Protein AF-A0A7S0B8P3-F1 (afdb_monomer_lite)

Sequence (145 aa):
MQLEGSDVNCTLAMLCSEAASKLDRFAPQALANTCLGLTMQRVRNGTLLSAIADQVVHQVKAWKGQDITYNLAEIVWAHAHMGVKHKRLLEVVAEVLPHTVRGVTDWSLCALVWSYVKLDTDRAYGEFRRQLVAEVFLRGLDAQA

Structure (mmCIF, N/CA/C/O backbone):
data_AF-A0A7S0B8P3-F1
#
_entry.id   AF-A0A7S0B8P3-F1
#
loop_
_atom_site.group_PDB
_atom_site.id
_atom_site.type_symbol
_atom_site.label_atom_id
_atom_site.label_alt_id
_atom_site.label_comp_id
_atom_site.label_asym_id
_atom_site.label_entity_id
_atom_site.label_seq_id
_atom_site.pdbx_PDB_ins_code
_atom_site.Cartn_x
_atom_site.Cartn_y
_atom_site.Cartn_z
_atom_site.occupancy
_atom_site.B_iso_or_equiv
_atom_site.auth_seq_id
_atom_site.auth_comp_id
_atom_site.auth_asym_id
_atom_site.auth_atom_id
_atom_site.pdbx_PDB_model_num
ATOM 1 N N . MET A 1 1 ? 5.576 12.477 34.562 1.00 48.72 1 MET A N 1
ATOM 2 C CA . MET A 1 1 ? 4.321 11.715 34.406 1.00 48.72 1 MET A CA 1
ATOM 3 C C . MET A 1 1 ? 4.635 10.532 33.501 1.00 48.72 1 MET A C 1
ATOM 5 O O . MET A 1 1 ? 4.812 10.739 32.310 1.00 48.72 1 MET A O 1
ATOM 9 N N . GLN A 1 2 ? 4.883 9.349 34.068 1.00 46.47 2 GLN A N 1
ATOM 10 C CA . GLN A 1 2 ? 5.091 8.124 33.288 1.00 46.47 2 GLN A CA 1
ATOM 11 C C . GLN A 1 2 ? 3.716 7.494 33.082 1.00 46.47 2 GLN A C 1
ATOM 13 O O . GLN A 1 2 ? 3.025 7.234 34.059 1.00 46.47 2 GLN A O 1
ATOM 18 N N . LEU A 1 3 ? 3.296 7.345 31.827 1.00 54.19 3 LEU A N 1
ATOM 19 C CA . LEU A 1 3 ? 2.059 6.648 31.486 1.00 54.19 3 LEU A CA 1
ATOM 20 C C . LEU A 1 3 ? 2.300 5.147 31.668 1.00 54.19 3 LEU A C 1
ATOM 22 O O . LEU A 1 3 ? 3.258 4.608 31.109 1.00 54.19 3 LEU A O 1
ATOM 26 N N . GLU A 1 4 ? 1.464 4.486 32.464 1.00 70.94 4 GLU A N 1
ATOM 27 C CA . GLU A 1 4 ? 1.517 3.035 32.641 1.00 70.94 4 GLU A CA 1
ATOM 28 C C . GLU A 1 4 ? 1.018 2.315 31.374 1.00 70.94 4 GLU A C 1
ATOM 30 O O . GLU A 1 4 ? 0.350 2.897 30.515 1.00 70.94 4 GLU A O 1
ATOM 35 N N . GLY A 1 5 ? 1.328 1.021 31.231 1.00 71.38 5 GLY A N 1
ATOM 36 C CA . GLY A 1 5 ? 0.981 0.249 30.028 1.00 71.38 5 GLY A CA 1
ATOM 37 C C . GLY A 1 5 ? -0.524 0.211 29.708 1.00 71.38 5 GLY A C 1
ATOM 38 O O . GLY A 1 5 ? -0.902 0.128 28.539 1.00 71.38 5 GLY A O 1
ATOM 39 N N . SER A 1 6 ? -1.395 0.316 30.717 1.00 73.88 6 SER A N 1
ATOM 40 C CA . SER A 1 6 ? -2.852 0.428 30.547 1.00 73.88 6 SER A CA 1
ATOM 41 C C . SER A 1 6 ? -3.281 1.774 29.959 1.00 73.88 6 SER A C 1
ATOM 43 O O . SER A 1 6 ? -4.125 1.807 29.061 1.00 73.88 6 SER A O 1
ATOM 45 N N . ASP A 1 7 ? -2.669 2.870 30.407 1.00 81.00 7 ASP A N 1
ATOM 46 C CA . ASP A 1 7 ? -3.013 4.228 29.973 1.00 81.00 7 ASP A CA 1
ATOM 47 C C . ASP A 1 7 ? -2.605 4.467 28.520 1.00 81.00 7 ASP A C 1
ATOM 49 O O . ASP A 1 7 ? -3.345 5.080 27.743 1.00 81.00 7 ASP A O 1
ATOM 53 N N . VAL A 1 8 ? -1.455 3.918 28.118 1.00 82.19 8 VAL A N 1
ATOM 54 C CA . VAL A 1 8 ? -0.982 3.977 26.729 1.00 82.19 8 VAL A CA 1
ATOM 55 C C . VAL A 1 8 ? -1.940 3.231 25.799 1.00 82.19 8 VAL A C 1
ATOM 57 O O . VAL A 1 8 ? -2.327 3.768 24.762 1.00 82.19 8 VAL A O 1
ATOM 60 N N . ASN A 1 9 ? -2.395 2.033 26.178 1.00 84.19 9 ASN A N 1
ATOM 61 C CA . ASN A 1 9 ? -3.333 1.255 25.364 1.00 84.19 9 ASN A CA 1
ATOM 62 C C . ASN A 1 9 ? -4.705 1.936 25.237 1.00 84.19 9 ASN A C 1
ATOM 64 O O . ASN A 1 9 ? -5.274 1.970 24.145 1.00 84.19 9 ASN A O 1
ATOM 68 N N . CYS A 1 10 ? -5.213 2.522 26.326 1.00 86.88 10 CYS A N 1
ATOM 69 C CA . CYS A 1 10 ? -6.443 3.314 26.304 1.00 86.88 10 CYS A CA 1
ATOM 70 C C . CYS A 1 10 ? -6.307 4.526 25.366 1.00 86.88 10 CYS A C 1
ATOM 72 O O . CYS A 1 10 ? -7.154 4.759 24.502 1.00 86.88 10 CYS A O 1
ATOM 74 N N . THR A 1 11 ? -5.184 5.243 25.464 1.00 89.81 11 THR A N 1
ATOM 75 C CA . THR A 1 11 ? -4.883 6.391 24.600 1.00 89.81 11 THR A CA 1
ATOM 76 C C . THR A 1 11 ? -4.816 5.989 23.127 1.00 89.81 11 THR A C 1
ATOM 78 O O . THR A 1 11 ? -5.404 6.660 22.280 1.00 89.81 11 THR A O 1
ATOM 81 N N . LEU A 1 12 ? -4.171 4.864 22.803 1.00 89.81 12 LEU A N 1
ATOM 82 C CA . LEU A 1 12 ? -4.113 4.343 21.435 1.00 89.81 12 LEU A CA 1
ATOM 83 C C . LEU A 1 12 ? -5.501 3.994 20.884 1.00 89.81 12 LEU A C 1
ATOM 85 O O . LEU A 1 12 ? -5.786 4.298 19.726 1.00 89.81 12 LEU A O 1
ATOM 89 N N . ALA A 1 13 ? -6.378 3.398 21.696 1.00 90.38 13 ALA A N 1
ATOM 90 C CA . ALA A 1 13 ? -7.745 3.092 21.281 1.00 90.38 13 ALA A CA 1
ATOM 91 C C . ALA A 1 13 ? -8.548 4.368 20.970 1.00 90.38 13 ALA A C 1
ATOM 93 O O . ALA A 1 13 ? -9.209 4.436 19.930 1.00 90.38 13 ALA A O 1
ATOM 94 N N . MET A 1 14 ? -8.435 5.401 21.814 1.00 93.62 14 MET A N 1
ATOM 95 C CA . MET A 1 14 ? -9.071 6.703 21.574 1.00 93.62 14 MET A CA 1
ATOM 96 C C . MET A 1 14 ? -8.552 7.360 20.292 1.00 93.62 14 MET A C 1
ATOM 98 O O . MET A 1 14 ? -9.347 7.805 19.466 1.00 93.62 14 MET A O 1
ATOM 102 N N . LEU A 1 15 ? -7.233 7.360 20.078 1.00 94.00 15 LEU A N 1
ATOM 103 C CA . LEU A 1 15 ? -6.626 7.897 18.858 1.00 94.00 15 LEU A CA 1
ATOM 104 C C . LEU A 1 15 ? -7.078 7.138 17.606 1.00 94.00 15 LEU A C 1
ATOM 106 O O . LEU A 1 15 ? -7.335 7.763 16.582 1.00 94.00 15 LEU A O 1
ATOM 110 N N . CYS A 1 16 ? -7.222 5.812 17.677 1.00 95.31 16 CYS A N 1
ATOM 111 C CA . CYS A 1 16 ? -7.749 5.026 16.561 1.00 95.31 16 CYS A CA 1
ATOM 112 C C . CYS A 1 16 ? -9.199 5.404 16.233 1.00 95.31 16 CYS A C 1
ATOM 114 O O . CYS A 1 16 ? -9.543 5.538 15.060 1.00 95.31 16 CYS A O 1
ATOM 116 N N . SER A 1 17 ? -10.043 5.578 17.254 1.00 95.50 17 SER A N 1
ATOM 117 C CA . SER A 1 17 ? -11.435 6.005 17.069 1.00 95.50 17 SER A CA 1
ATOM 118 C C . SER A 1 17 ? -11.514 7.403 16.456 1.00 95.50 17 SER A C 1
ATOM 120 O O . SER A 1 17 ? -12.322 7.647 15.562 1.00 95.50 17 SER A O 1
ATOM 122 N N . GLU A 1 18 ? -10.658 8.313 16.912 1.00 96.69 18 GLU A N 1
ATOM 123 C CA . GLU A 1 18 ? -10.608 9.685 16.414 1.00 96.69 18 GLU A CA 1
ATOM 124 C C . GLU A 1 18 ? -10.048 9.770 14.989 1.00 96.69 18 GLU A C 1
ATOM 126 O O . GLU A 1 18 ? -10.522 10.558 14.174 1.00 96.69 18 GLU A O 1
ATOM 131 N N . ALA A 1 19 ? -9.061 8.938 14.652 1.00 96.88 19 ALA A N 1
ATOM 132 C CA . ALA A 1 19 ? -8.573 8.823 13.284 1.00 96.88 19 ALA A CA 1
ATOM 133 C C . ALA A 1 19 ? -9.683 8.310 12.356 1.00 96.88 19 ALA A C 1
ATOM 135 O O . ALA A 1 19 ? -9.900 8.895 11.297 1.00 96.88 19 ALA A O 1
ATOM 136 N N . ALA A 1 20 ? -10.424 7.275 12.775 1.00 97.12 20 ALA A N 1
ATOM 137 C CA . ALA A 1 20 ? -11.524 6.700 12.001 1.00 97.12 20 ALA A CA 1
ATOM 138 C C . ALA A 1 20 ? -12.606 7.736 11.646 1.00 97.12 20 ALA A C 1
ATOM 140 O O . ALA A 1 20 ? -13.116 7.725 10.528 1.00 97.12 20 ALA A O 1
ATOM 141 N N . SER A 1 21 ? -12.931 8.652 12.566 1.00 97.12 21 SER A N 1
ATOM 142 C CA . SER A 1 21 ? -13.960 9.682 12.356 1.00 97.12 21 SER A CA 1
ATOM 143 C C . SER A 1 21 ? -13.519 10.836 11.443 1.00 97.12 21 SER A C 1
ATOM 145 O O . SER A 1 21 ? -14.355 11.652 11.057 1.00 97.12 21 SER A O 1
ATOM 147 N N . LYS A 1 22 ? -12.225 10.917 11.099 1.00 97.56 22 LYS A N 1
ATOM 148 C CA . LYS A 1 22 ? -11.610 12.032 10.354 1.00 97.56 22 LYS A CA 1
ATOM 149 C C . LYS A 1 22 ? -10.879 11.606 9.079 1.00 97.56 22 LYS A C 1
ATOM 151 O O . LYS A 1 22 ? -10.184 12.429 8.478 1.00 97.56 22 LYS A O 1
ATOM 156 N N . LEU A 1 23 ? -11.002 10.342 8.666 1.00 97.69 23 LEU A N 1
ATOM 157 C CA . LEU A 1 23 ? -10.299 9.802 7.494 1.00 97.69 23 LEU A CA 1
ATOM 158 C C . LEU A 1 23 ? -10.601 10.579 6.204 1.00 97.69 23 LEU A C 1
ATOM 160 O O . LEU A 1 23 ? -9.729 10.703 5.346 1.00 97.69 23 LEU A O 1
ATOM 164 N N . ASP A 1 24 ? -11.799 11.151 6.084 1.00 96.56 24 ASP A N 1
ATOM 165 C CA . ASP A 1 24 ? -12.220 12.002 4.966 1.00 96.56 24 ASP A CA 1
ATOM 166 C C . ASP A 1 24 ? -11.329 13.237 4.764 1.00 96.56 24 ASP A C 1
ATOM 168 O O . ASP A 1 24 ? -11.212 13.747 3.652 1.00 96.56 24 ASP A O 1
ATOM 172 N N . ARG A 1 25 ? -10.657 13.686 5.828 1.00 96.94 25 ARG A N 1
ATOM 173 C CA . ARG A 1 25 ? -9.764 14.853 5.833 1.00 96.94 25 ARG A CA 1
ATOM 174 C C . ARG A 1 25 ? -8.294 14.483 5.693 1.00 96.94 25 ARG A C 1
ATOM 176 O O . ARG A 1 25 ? -7.443 15.372 5.661 1.00 96.94 25 ARG A O 1
ATOM 183 N N . PHE A 1 26 ? -7.966 13.193 5.678 1.00 98.12 26 PHE A N 1
ATOM 184 C CA . PHE A 1 26 ? -6.579 12.752 5.652 1.00 98.12 26 PHE A CA 1
ATOM 185 C C . PHE A 1 26 ? -6.033 12.818 4.228 1.00 98.12 26 PHE A C 1
ATOM 187 O O . PHE A 1 26 ? -6.548 12.183 3.308 1.00 98.12 26 PHE 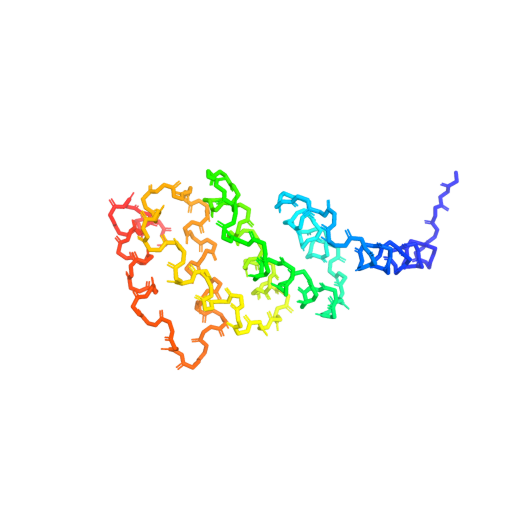A O 1
ATOM 194 N N . ALA A 1 27 ? -4.929 13.550 4.078 1.00 97.62 27 ALA A N 1
ATOM 195 C CA . ALA A 1 27 ? -4.099 13.494 2.884 1.00 97.62 27 ALA A CA 1
ATOM 196 C C . ALA A 1 27 ? -3.476 12.089 2.713 1.00 97.62 27 ALA A C 1
ATOM 198 O O . ALA A 1 27 ? -3.361 11.344 3.695 1.00 97.62 27 ALA A O 1
ATOM 199 N N . PRO A 1 28 ? -2.996 11.729 1.510 1.00 98.19 28 PRO A N 1
ATOM 200 C CA . PRO A 1 28 ? -2.457 10.393 1.225 1.00 98.19 28 PRO A CA 1
ATOM 201 C C . PRO A 1 28 ? -1.350 9.961 2.193 1.00 98.19 28 PRO A C 1
ATOM 203 O O . PRO A 1 28 ? -1.369 8.850 2.721 1.00 98.19 28 PRO A O 1
ATOM 206 N N . GLN A 1 29 ? -0.436 10.880 2.512 1.00 97.88 29 GLN A N 1
ATOM 207 C CA . GLN A 1 29 ? 0.632 10.641 3.480 1.00 97.88 29 GLN A CA 1
ATOM 208 C C . GLN A 1 29 ? 0.098 10.379 4.900 1.00 97.88 29 GLN A C 1
ATOM 210 O O . GLN A 1 29 ? 0.643 9.549 5.621 1.00 97.88 29 GLN A O 1
ATOM 215 N N . ALA A 1 30 ? -0.980 11.047 5.322 1.00 98.25 30 ALA A N 1
ATOM 216 C CA . ALA A 1 30 ? -1.571 10.834 6.646 1.00 98.25 30 ALA A CA 1
ATOM 217 C C . ALA A 1 30 ? -2.232 9.447 6.764 1.00 98.25 30 ALA A C 1
ATOM 219 O O . ALA A 1 30 ? -2.131 8.799 7.809 1.00 98.25 30 ALA A O 1
ATOM 220 N N . LEU A 1 31 ? -2.853 8.963 5.682 1.00 98.56 31 LEU A N 1
ATOM 221 C CA . LEU A 1 31 ? -3.387 7.599 5.593 1.00 98.56 31 LEU A CA 1
ATOM 222 C C . LEU A 1 31 ? -2.263 6.555 5.693 1.00 98.56 31 LEU A C 1
ATOM 224 O O . LEU A 1 31 ? -2.369 5.612 6.482 1.00 98.56 31 LEU A O 1
ATOM 228 N N . ALA A 1 32 ? -1.168 6.756 4.952 1.00 98.38 32 ALA A N 1
ATOM 229 C CA . ALA A 1 32 ? 0.012 5.893 5.000 1.00 98.38 32 ALA A CA 1
ATOM 230 C C . ALA A 1 32 ? 0.660 5.877 6.394 1.00 98.38 32 ALA A C 1
ATOM 232 O O . ALA A 1 32 ? 0.815 4.812 6.993 1.00 98.38 32 ALA A O 1
ATOM 233 N N . ASN A 1 33 ? 0.911 7.051 6.978 1.00 98.12 33 ASN A N 1
ATOM 234 C CA . ASN A 1 33 ? 1.486 7.183 8.318 1.00 98.12 33 ASN A CA 1
ATOM 235 C C . ASN A 1 33 ? 0.626 6.516 9.397 1.00 98.12 33 ASN A C 1
ATOM 237 O O . ASN A 1 33 ? 1.163 5.907 10.321 1.00 98.12 33 ASN A O 1
ATOM 241 N N . THR A 1 34 ? -0.702 6.588 9.280 1.00 97.94 34 THR A N 1
ATOM 242 C CA . THR A 1 34 ? -1.606 5.914 10.223 1.00 97.94 34 THR A CA 1
ATOM 243 C C . THR A 1 34 ? -1.486 4.394 10.094 1.00 97.94 34 THR A C 1
ATOM 245 O O . THR A 1 34 ? -1.351 3.705 11.105 1.00 97.94 34 THR A O 1
ATOM 248 N N . CYS A 1 35 ? -1.437 3.858 8.870 1.00 98.12 35 CYS A N 1
ATOM 249 C CA . CYS A 1 35 ? -1.196 2.431 8.633 1.00 98.12 35 CYS A CA 1
ATOM 250 C C . CYS A 1 35 ? 0.153 1.961 9.207 1.00 98.12 35 CYS A C 1
ATOM 252 O O . CYS A 1 35 ? 0.228 0.911 9.854 1.00 98.12 35 CYS A O 1
ATOM 254 N N . LEU A 1 36 ? 1.215 2.745 9.005 1.00 97.38 36 LEU A N 1
ATOM 255 C CA . LEU A 1 36 ? 2.540 2.455 9.550 1.00 97.38 36 LEU A CA 1
ATOM 256 C C . LEU A 1 36 ? 2.546 2.510 11.078 1.00 97.38 36 LEU A C 1
ATOM 258 O O . LEU A 1 36 ? 3.076 1.600 11.709 1.00 97.38 36 LEU A O 1
ATOM 262 N N . GLY A 1 37 ? 1.907 3.515 11.681 1.00 96.31 37 GLY A N 1
ATOM 263 C CA . GLY A 1 37 ? 1.773 3.628 13.133 1.00 96.31 37 GLY A CA 1
ATOM 264 C C . GLY A 1 37 ? 1.106 2.396 13.749 1.00 96.31 37 GLY A C 1
ATOM 265 O O . GLY A 1 37 ? 1.642 1.815 14.694 1.00 96.31 37 GLY A O 1
ATOM 266 N N . LEU A 1 38 ? -0.005 1.936 13.161 1.00 95.50 38 LEU A N 1
ATOM 267 C CA . LEU A 1 38 ? -0.684 0.705 13.584 1.00 95.50 38 LEU A CA 1
ATOM 268 C C . LEU A 1 38 ? 0.226 -0.523 13.463 1.00 95.50 38 LEU A C 1
ATOM 270 O O . LEU A 1 38 ? 0.275 -1.350 14.374 1.00 95.50 38 LEU A O 1
ATOM 274 N N . THR A 1 39 ? 0.968 -0.621 12.358 1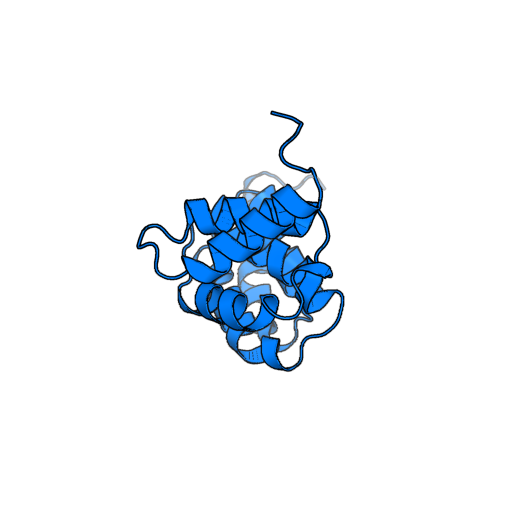.00 95.62 39 THR A N 1
ATOM 275 C CA . THR A 1 39 ? 1.861 -1.752 12.075 1.00 95.62 39 THR A CA 1
ATOM 276 C C . THR A 1 39 ? 3.031 -1.805 13.056 1.00 95.62 39 THR A C 1
ATOM 278 O O . THR A 1 39 ? 3.266 -2.836 13.688 1.00 95.62 39 THR A O 1
ATOM 281 N N . MET A 1 40 ? 3.733 -0.685 13.242 1.00 94.12 40 MET A N 1
ATOM 282 C CA . MET A 1 40 ? 4.914 -0.600 14.105 1.00 94.12 40 MET A CA 1
ATOM 283 C C . MET A 1 40 ? 4.566 -0.823 15.579 1.00 94.12 40 MET A C 1
ATOM 285 O O . MET A 1 40 ? 5.309 -1.495 16.290 1.00 94.12 40 MET A O 1
ATOM 289 N N . GLN A 1 41 ? 3.407 -0.329 16.027 1.00 91.81 41 GLN A N 1
ATOM 290 C CA . GLN A 1 41 ? 2.911 -0.548 17.391 1.00 91.81 41 GLN A CA 1
ATOM 291 C C . GLN A 1 41 ? 2.179 -1.888 17.562 1.00 91.81 41 GLN A C 1
ATOM 293 O O . GLN A 1 41 ? 1.710 -2.202 18.654 1.00 91.81 41 GLN A O 1
ATOM 298 N N . ARG A 1 42 ? 2.066 -2.693 16.494 1.00 90.19 42 ARG A N 1
ATOM 299 C CA . ARG A 1 42 ? 1.341 -3.976 16.471 1.00 90.19 42 ARG A CA 1
ATOM 300 C C . ARG A 1 42 ? -0.103 -3.855 16.977 1.00 90.19 42 ARG A C 1
ATOM 302 O O . ARG A 1 42 ? -0.665 -4.812 17.517 1.00 90.19 42 ARG A O 1
ATOM 309 N N . VAL A 1 43 ? -0.716 -2.688 16.782 1.00 90.62 43 VAL A N 1
ATOM 310 C CA . VAL A 1 43 ? -2.097 -2.413 17.180 1.00 90.62 43 VAL A CA 1
ATOM 311 C C . VAL A 1 43 ? -3.018 -3.119 16.197 1.00 90.62 43 VAL A C 1
ATOM 313 O O . VAL A 1 43 ? -3.150 -2.732 15.036 1.00 90.62 43 VAL A O 1
ATOM 316 N N . ARG A 1 44 ? -3.670 -4.186 16.661 1.00 88.94 44 ARG A N 1
ATOM 317 C CA . ARG A 1 44 ? -4.604 -4.969 15.846 1.00 88.94 44 ARG A CA 1
ATOM 318 C C . ARG A 1 44 ? -5.937 -4.238 15.711 1.00 88.94 44 ARG A C 1
ATOM 320 O O . ARG A 1 44 ? -6.875 -4.514 16.449 1.00 88.94 44 ARG A O 1
ATOM 327 N N . ASN A 1 45 ? -6.021 -3.326 14.746 1.00 94.44 45 ASN A N 1
ATOM 328 C CA . ASN A 1 45 ? -7.258 -2.631 14.395 1.00 94.44 45 ASN A CA 1
ATOM 329 C C . ASN A 1 45 ? -7.594 -2.828 12.908 1.00 94.44 45 ASN A C 1
ATOM 331 O O . ASN A 1 45 ? -7.370 -1.955 12.071 1.00 94.44 45 ASN A O 1
ATOM 335 N N . GLY A 1 46 ? -8.110 -4.018 12.580 1.00 94.62 46 GLY A N 1
ATOM 336 C CA . GLY A 1 46 ? -8.493 -4.372 11.208 1.00 94.62 46 GLY A CA 1
ATOM 337 C C . GLY A 1 46 ? -9.631 -3.510 10.655 1.00 94.62 46 GLY A C 1
ATOM 338 O O . GLY A 1 46 ? -9.662 -3.242 9.455 1.00 94.62 46 GLY A O 1
ATOM 339 N N . THR A 1 47 ? -10.521 -3.025 11.527 1.00 96.25 47 THR A N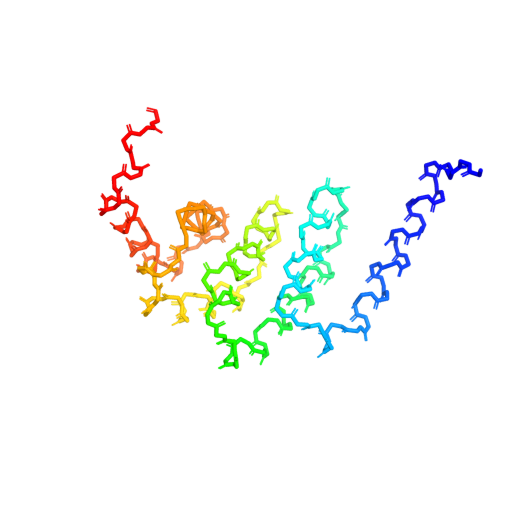 1
ATOM 340 C CA . THR A 1 47 ? -11.611 -2.113 11.159 1.00 96.25 47 THR A CA 1
ATOM 341 C C . THR A 1 47 ? -11.063 -0.777 10.664 1.00 96.25 47 THR A C 1
ATOM 343 O O . THR A 1 47 ? -11.448 -0.334 9.588 1.00 96.25 47 THR A O 1
ATOM 346 N N . LEU A 1 48 ? -10.121 -0.163 11.392 1.00 97.75 48 LEU A N 1
ATOM 347 C CA . LEU A 1 48 ? -9.493 1.093 10.971 1.00 97.75 48 LEU A CA 1
ATOM 348 C C . LEU A 1 48 ? -8.655 0.914 9.699 1.00 97.75 48 LEU A C 1
ATOM 350 O O . LEU A 1 48 ? -8.735 1.754 8.811 1.00 97.75 48 LEU A O 1
ATOM 354 N N . LEU A 1 49 ? -7.897 -0.183 9.572 1.00 98.06 49 LEU A N 1
ATOM 355 C CA . LEU A 1 49 ? -7.165 -0.478 8.331 1.00 98.06 49 LEU A CA 1
ATOM 356 C C . LEU A 1 49 ? -8.114 -0.586 7.129 1.00 98.06 49 LEU A C 1
ATOM 358 O O . LEU A 1 49 ? -7.868 0.041 6.103 1.00 98.06 49 LEU A O 1
ATOM 362 N N . SER A 1 50 ? -9.231 -1.303 7.282 1.00 98.25 50 SER A N 1
ATOM 363 C CA . SER A 1 50 ? -10.239 -1.426 6.221 1.00 98.25 50 SER A CA 1
ATOM 364 C C . SER A 1 50 ? -10.885 -0.077 5.890 1.00 98.25 50 SER A C 1
ATOM 366 O O . SER A 1 50 ? -10.998 0.268 4.721 1.00 98.25 50 SER A O 1
ATOM 368 N N . ALA A 1 51 ? -11.206 0.739 6.898 1.00 98.38 51 ALA A N 1
ATOM 369 C CA . ALA A 1 51 ? -11.738 2.084 6.684 1.00 98.38 51 ALA A CA 1
ATOM 370 C C . ALA A 1 51 ? -10.737 3.001 5.955 1.00 98.38 51 ALA A C 1
ATOM 372 O O . ALA A 1 51 ? -11.122 3.770 5.075 1.00 98.38 51 ALA A O 1
ATOM 373 N N . ILE A 1 52 ? -9.438 2.898 6.266 1.00 98.69 52 ILE A N 1
ATOM 374 C CA . ILE A 1 52 ? -8.383 3.589 5.510 1.00 98.69 52 ILE A CA 1
ATOM 375 C C . ILE A 1 52 ? -8.372 3.101 4.060 1.00 98.69 52 ILE A C 1
ATOM 377 O O . ILE A 1 52 ? -8.290 3.918 3.148 1.00 98.69 52 ILE A O 1
ATOM 381 N N . ALA A 1 53 ? -8.479 1.794 3.826 1.00 98.62 53 ALA A N 1
ATOM 382 C CA . ALA A 1 53 ? -8.508 1.233 2.481 1.00 98.62 53 ALA A CA 1
ATOM 383 C C . ALA A 1 53 ? -9.706 1.731 1.657 1.00 98.62 53 ALA A C 1
ATOM 385 O O . ALA A 1 53 ? -9.522 2.128 0.506 1.00 98.62 53 ALA A O 1
ATOM 386 N N . ASP A 1 54 ? -10.902 1.773 2.244 1.00 98.62 54 ASP A N 1
ATOM 387 C CA . ASP A 1 54 ? -12.092 2.363 1.622 1.00 98.62 54 ASP A CA 1
ATOM 388 C C . ASP A 1 54 ? -11.871 3.842 1.285 1.00 98.62 54 ASP A C 1
ATOM 390 O O . ASP A 1 54 ? -12.179 4.301 0.181 1.00 98.62 54 ASP A O 1
ATOM 394 N N . GLN A 1 55 ? -11.243 4.578 2.202 1.00 98.44 55 GLN A N 1
ATOM 395 C CA . GLN A 1 55 ? -10.927 5.983 1.999 1.00 98.44 55 GLN A CA 1
ATOM 396 C C . GLN A 1 55 ? -9.889 6.203 0.882 1.00 98.44 55 GLN A C 1
ATOM 398 O O . GLN A 1 55 ? -9.984 7.180 0.134 1.00 98.44 55 GLN A O 1
ATOM 403 N N . VAL A 1 56 ? -8.923 5.294 0.716 1.00 98.44 56 VAL A N 1
ATOM 404 C CA . VAL A 1 56 ? -8.006 5.292 -0.435 1.00 98.44 56 VAL A CA 1
ATOM 405 C C . VAL A 1 56 ? -8.778 5.042 -1.724 1.00 98.44 56 VAL A C 1
ATOM 407 O O . VAL A 1 56 ? -8.647 5.826 -2.660 1.00 98.44 56 VAL A O 1
ATOM 410 N N . VAL A 1 57 ? -9.623 4.007 -1.773 1.00 98.50 57 VAL A N 1
ATOM 411 C CA . VAL A 1 57 ? -10.440 3.671 -2.955 1.00 98.50 57 VAL A CA 1
ATOM 412 C C . VAL A 1 57 ? -11.281 4.870 -3.411 1.00 98.50 57 VAL A C 1
ATOM 414 O O . VAL A 1 57 ? -11.394 5.118 -4.612 1.00 98.50 57 VAL A O 1
ATOM 417 N N . HIS A 1 58 ? -11.824 5.644 -2.470 1.00 97.94 58 HIS A N 1
ATOM 418 C CA . HIS A 1 58 ? -12.595 6.850 -2.765 1.00 97.94 58 HIS A CA 1
ATOM 419 C C . HIS A 1 58 ? -11.745 7.990 -3.363 1.00 97.94 58 HIS A C 1
ATOM 421 O O . HIS A 1 58 ? -12.183 8.668 -4.291 1.00 97.94 58 HIS A O 1
ATOM 427 N N . GLN A 1 59 ? -10.531 8.213 -2.851 1.00 97.00 59 GLN A N 1
ATOM 428 C CA . GLN A 1 59 ? -9.733 9.405 -3.173 1.00 97.00 59 GLN A CA 1
ATOM 429 C C . GLN A 1 59 ? -8.670 9.209 -4.260 1.00 97.00 59 GLN A C 1
ATOM 431 O O . GLN A 1 59 ? -8.260 10.184 -4.891 1.00 97.00 59 GLN A O 1
ATOM 436 N N . VAL A 1 60 ? -8.206 7.977 -4.485 1.00 96.62 60 VAL A N 1
ATOM 437 C CA . VAL A 1 60 ? -6.998 7.660 -5.276 1.00 96.62 60 VAL A CA 1
ATOM 438 C C . VAL A 1 60 ? -7.000 8.230 -6.698 1.00 96.62 60 VAL A C 1
ATOM 440 O O . VAL A 1 60 ? -5.943 8.538 -7.238 1.00 96.62 60 VAL A O 1
ATOM 443 N N . LYS A 1 61 ? -8.176 8.456 -7.298 1.00 94.88 61 LYS A N 1
ATOM 444 C CA . LYS A 1 61 ? -8.303 9.066 -8.632 1.00 94.88 61 LYS A CA 1
ATOM 445 C C . LYS A 1 61 ? -7.732 10.487 -8.695 1.00 94.88 61 LYS A C 1
ATOM 447 O O . LYS A 1 61 ? -7.369 10.939 -9.775 1.00 94.88 61 LYS A O 1
ATOM 452 N N . ALA A 1 62 ? -7.674 11.189 -7.563 1.00 95.88 62 ALA A N 1
ATOM 453 C CA . ALA A 1 62 ? -7.127 12.540 -7.455 1.00 95.88 62 ALA A CA 1
ATOM 454 C C . ALA A 1 62 ? -5.650 12.568 -7.013 1.00 95.88 62 ALA A C 1
ATOM 456 O O . ALA A 1 62 ? -5.043 13.641 -6.976 1.00 95.88 62 ALA A O 1
ATOM 457 N N . TRP A 1 63 ? -5.073 11.420 -6.650 1.00 96.19 63 TRP A N 1
ATOM 458 C CA . TRP A 1 63 ? -3.702 11.324 -6.151 1.00 96.19 63 TRP A CA 1
ATOM 459 C C . TRP A 1 63 ? -2.692 11.443 -7.295 1.00 96.19 63 TRP A C 1
ATOM 461 O O . TRP A 1 63 ? -2.959 11.052 -8.432 1.00 96.19 63 TRP A O 1
ATOM 471 N N . LYS A 1 64 ? -1.505 11.982 -7.000 1.00 94.69 64 LYS A N 1
ATOM 472 C CA . LYS A 1 64 ? -0.451 12.217 -7.999 1.00 94.69 64 LYS A CA 1
ATOM 473 C C . LYS A 1 64 ? 0.943 12.165 -7.384 1.00 94.69 64 LYS A C 1
ATOM 475 O O . LYS A 1 64 ? 1.114 12.352 -6.184 1.00 94.69 64 LYS A O 1
ATOM 480 N N . GLY A 1 65 ? 1.956 11.944 -8.223 1.00 94.38 65 GLY A N 1
ATOM 481 C CA . GLY A 1 65 ? 3.354 11.925 -7.786 1.00 94.38 65 GLY A CA 1
ATOM 482 C C . GLY A 1 65 ? 3.583 10.925 -6.650 1.00 94.38 65 GLY A C 1
ATOM 483 O O . GLY A 1 65 ? 3.182 9.766 -6.766 1.00 94.38 65 GLY A O 1
ATOM 484 N N . GLN A 1 66 ? 4.176 11.395 -5.549 1.00 94.00 66 GLN A N 1
ATOM 485 C CA . GLN A 1 66 ? 4.527 10.577 -4.381 1.00 94.00 66 GLN A CA 1
ATOM 486 C C . GLN A 1 66 ? 3.320 9.893 -3.719 1.00 94.00 66 GLN A C 1
ATOM 488 O O . GLN A 1 66 ? 3.468 8.817 -3.138 1.00 94.00 66 GLN A O 1
ATOM 493 N N . ASP A 1 67 ? 2.119 10.457 -3.859 1.00 96.19 67 ASP A N 1
ATOM 494 C CA . ASP A 1 67 ? 0.900 9.836 -3.338 1.00 96.19 67 ASP A CA 1
ATOM 495 C C . ASP A 1 67 ? 0.656 8.462 -3.970 1.00 96.19 67 ASP A C 1
ATOM 497 O O . ASP A 1 67 ? 0.283 7.509 -3.287 1.00 96.19 67 ASP A O 1
ATOM 501 N N . ILE A 1 68 ? 0.936 8.343 -5.268 1.00 95.50 68 ILE A N 1
ATOM 502 C CA . ILE A 1 68 ? 0.816 7.091 -6.014 1.00 95.50 68 ILE A CA 1
ATOM 503 C C . ILE A 1 68 ? 2.100 6.268 -5.911 1.00 95.50 68 ILE A C 1
ATOM 505 O O . ILE A 1 68 ? 2.036 5.069 -5.656 1.00 95.50 68 ILE A O 1
ATOM 509 N N . THR A 1 69 ? 3.268 6.887 -6.100 1.00 94.69 69 THR A N 1
ATOM 510 C CA . THR A 1 69 ? 4.524 6.141 -6.275 1.00 94.69 69 THR A CA 1
ATOM 511 C C . THR A 1 69 ? 5.169 5.660 -4.977 1.00 94.69 69 THR A C 1
ATOM 513 O O . THR A 1 69 ? 6.100 4.856 -5.041 1.00 94.69 69 THR A O 1
ATOM 516 N N . TYR A 1 70 ? 4.688 6.133 -3.822 1.00 96.62 70 TYR A N 1
ATOM 517 C CA . TYR A 1 70 ? 5.231 5.791 -2.508 1.00 96.62 70 TYR A CA 1
ATOM 518 C C . TYR A 1 70 ? 4.133 5.511 -1.469 1.00 96.62 70 TYR A C 1
ATOM 520 O O . TYR A 1 70 ? 4.035 4.388 -0.976 1.00 96.62 70 TYR A O 1
ATOM 528 N N . ASN A 1 71 ? 3.252 6.482 -1.185 1.00 98.06 71 ASN A N 1
ATOM 529 C CA . ASN A 1 71 ? 2.261 6.362 -0.098 1.00 98.06 71 ASN A CA 1
ATOM 530 C C . ASN A 1 71 ? 1.321 5.162 -0.310 1.00 98.06 71 ASN A C 1
ATOM 532 O O . ASN A 1 71 ? 0.990 4.435 0.626 1.00 98.06 71 ASN A O 1
ATOM 536 N N . LEU A 1 72 ? 0.924 4.905 -1.559 1.00 97.44 72 LEU A N 1
ATOM 537 C CA . LEU A 1 72 ? 0.080 3.763 -1.895 1.00 97.44 72 LEU A CA 1
ATOM 538 C C . LEU A 1 72 ? 0.766 2.412 -1.607 1.00 97.44 72 LEU A C 1
ATOM 540 O O . LEU A 1 72 ? 0.114 1.481 -1.130 1.00 97.44 72 LEU A O 1
ATOM 544 N N . ALA A 1 73 ? 2.080 2.308 -1.834 1.00 98.12 73 ALA A N 1
ATOM 545 C CA . ALA A 1 73 ? 2.850 1.103 -1.529 1.00 98.12 73 ALA A CA 1
ATOM 546 C C . ALA A 1 73 ? 2.956 0.860 -0.016 1.00 98.12 73 ALA A C 1
ATOM 548 O O . ALA A 1 73 ? 2.780 -0.277 0.423 1.00 98.12 73 ALA A O 1
ATOM 549 N N . GLU A 1 74 ? 3.158 1.911 0.788 1.00 98.50 74 GLU A N 1
ATOM 550 C CA . GLU A 1 74 ? 3.166 1.812 2.257 1.00 98.50 74 GLU A CA 1
ATOM 551 C C . GLU A 1 74 ? 1.836 1.285 2.805 1.00 98.50 74 GLU A C 1
ATOM 553 O O . GLU A 1 74 ? 1.819 0.395 3.659 1.00 98.50 74 GLU A O 1
ATOM 558 N N . ILE A 1 75 ? 0.714 1.785 2.281 1.00 98.69 75 ILE A N 1
ATOM 559 C CA . ILE A 1 75 ? -0.623 1.356 2.707 1.00 98.69 75 ILE A CA 1
ATOM 560 C C . ILE A 1 75 ? -0.842 -0.126 2.382 1.00 98.69 75 ILE A C 1
ATOM 562 O O . ILE A 1 75 ? -1.287 -0.887 3.246 1.00 98.69 75 ILE A O 1
ATOM 566 N N . VAL A 1 76 ? -0.513 -0.562 1.162 1.00 98.50 76 VAL A N 1
ATOM 567 C CA . VAL A 1 76 ? -0.659 -1.968 0.744 1.00 98.50 76 VAL A CA 1
ATOM 568 C C . VAL A 1 76 ? 0.267 -2.884 1.550 1.00 98.50 76 VAL A C 1
ATOM 570 O O . VAL A 1 76 ? -0.151 -3.962 1.981 1.00 98.50 76 VAL A O 1
ATOM 573 N N . TRP A 1 77 ? 1.494 -2.437 1.820 1.00 98.62 77 TRP A N 1
ATOM 574 C CA . TRP A 1 77 ? 2.435 -3.156 2.671 1.00 98.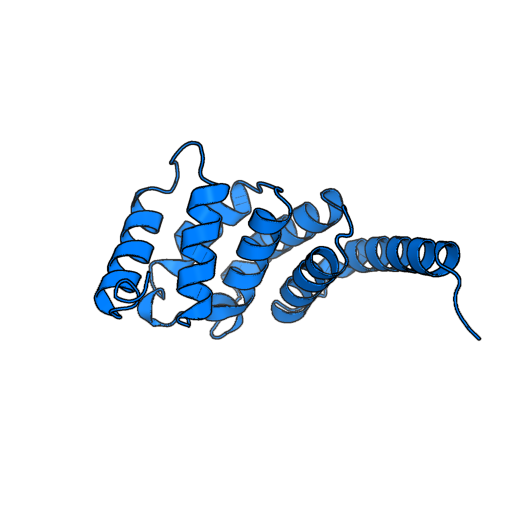62 77 TRP A CA 1
ATOM 575 C C . TRP A 1 77 ? 1.937 -3.312 4.099 1.00 98.62 77 TRP A C 1
ATOM 577 O O . TRP A 1 77 ? 1.983 -4.420 4.628 1.00 98.62 77 TRP A O 1
ATOM 587 N N . ALA A 1 78 ? 1.390 -2.262 4.706 1.00 98.44 78 ALA A N 1
ATOM 588 C CA . ALA A 1 78 ? 0.830 -2.338 6.051 1.00 98.44 78 ALA A CA 1
ATOM 589 C C . ALA A 1 78 ? -0.335 -3.341 6.131 1.00 98.44 78 ALA A C 1
ATOM 591 O O . ALA A 1 78 ? -0.391 -4.159 7.052 1.00 98.44 78 ALA A O 1
ATOM 592 N N . HIS A 1 79 ? -1.217 -3.354 5.126 1.00 98.50 79 HIS A N 1
ATOM 593 C CA . HIS A 1 79 ? -2.293 -4.344 5.010 1.00 98.50 79 HIS A CA 1
ATOM 594 C C . HIS A 1 79 ? -1.748 -5.775 4.952 1.00 98.50 79 HIS A C 1
ATOM 596 O O . HIS A 1 79 ? -2.193 -6.651 5.699 1.00 98.50 79 HIS A O 1
ATOM 602 N N . ALA A 1 80 ? -0.736 -6.012 4.116 1.00 98.19 80 ALA A N 1
ATOM 603 C CA . ALA A 1 80 ? -0.087 -7.313 4.011 1.00 98.19 80 ALA A CA 1
ATOM 604 C C . ALA A 1 80 ? 0.633 -7.700 5.309 1.00 98.19 80 ALA A C 1
ATOM 606 O O . ALA A 1 80 ? 0.534 -8.843 5.764 1.00 98.19 80 ALA A O 1
ATOM 607 N N . HIS A 1 81 ? 1.331 -6.760 5.944 1.00 97.56 81 HIS A N 1
ATOM 608 C CA . HIS A 1 81 ? 2.054 -6.982 7.191 1.00 97.56 81 HIS A CA 1
ATOM 609 C C . HIS A 1 81 ? 1.103 -7.410 8.311 1.00 97.56 81 HIS A C 1
ATOM 611 O O . HIS A 1 81 ? 1.348 -8.422 8.967 1.00 97.56 81 HIS A O 1
ATOM 617 N N . MET A 1 82 ? -0.028 -6.713 8.439 1.00 96.88 82 MET A N 1
ATOM 618 C CA . MET A 1 82 ? -1.062 -6.970 9.443 1.00 96.88 82 MET A CA 1
ATOM 619 C C . MET A 1 82 ? -2.005 -8.128 9.085 1.00 96.88 82 MET A C 1
ATOM 621 O O . MET A 1 82 ? -2.823 -8.524 9.913 1.00 96.88 82 MET A O 1
ATOM 625 N N . GLY A 1 83 ? -1.892 -8.698 7.881 1.00 95.81 83 GLY A N 1
ATOM 626 C CA . GLY A 1 83 ? -2.724 -9.818 7.431 1.00 95.81 83 GLY A CA 1
ATOM 627 C C . GLY A 1 83 ? -4.176 -9.430 7.134 1.00 95.81 83 GLY A C 1
ATOM 628 O O . GLY A 1 83 ? -5.063 -10.276 7.215 1.00 95.81 83 GLY A O 1
ATOM 629 N N . VAL A 1 84 ? -4.427 -8.162 6.799 1.00 96.62 84 VAL A N 1
ATOM 630 C CA . VAL A 1 84 ? -5.759 -7.633 6.485 1.00 96.62 84 VAL A CA 1
ATOM 631 C C . VAL A 1 84 ? -5.886 -7.491 4.970 1.00 96.62 84 VAL A C 1
ATOM 633 O O . VAL A 1 84 ? -5.344 -6.562 4.374 1.00 96.62 84 VAL A O 1
ATOM 636 N N . LYS A 1 85 ? -6.597 -8.421 4.322 1.00 96.75 85 LYS A N 1
ATOM 637 C CA . LYS A 1 85 ? -6.869 -8.348 2.878 1.00 96.75 85 LYS A CA 1
ATOM 638 C C . LYS A 1 85 ? -8.033 -7.398 2.610 1.00 96.75 85 LYS A C 1
ATOM 640 O O . LYS A 1 85 ? -9.148 -7.657 3.049 1.00 96.75 85 LYS A O 1
ATOM 645 N N . HIS A 1 86 ? -7.789 -6.365 1.804 1.00 98.00 86 HIS A N 1
ATOM 646 C CA . HIS A 1 86 ? -8.832 -5.479 1.290 1.00 98.00 86 HIS A CA 1
ATOM 647 C C . HIS A 1 86 ? -8.910 -5.566 -0.240 1.00 98.00 86 HIS A C 1
ATOM 649 O O . HIS A 1 86 ? -8.089 -4.987 -0.951 1.00 98.00 86 HIS A O 1
ATOM 655 N N . LYS A 1 87 ? -9.887 -6.317 -0.771 1.00 97.62 87 LYS A N 1
ATOM 656 C CA . LYS A 1 87 ? -9.953 -6.661 -2.206 1.00 97.62 87 LYS A CA 1
ATOM 657 C C . LYS A 1 87 ? -10.008 -5.427 -3.114 1.00 97.62 87 LYS A C 1
ATOM 659 O O . LYS A 1 87 ? -9.232 -5.334 -4.057 1.00 97.62 87 LYS A O 1
ATOM 664 N N . ARG A 1 88 ? -10.878 -4.460 -2.804 1.00 98.19 88 ARG A N 1
ATOM 665 C CA . ARG A 1 88 ? -11.024 -3.236 -3.611 1.00 98.19 88 ARG A CA 1
ATOM 666 C C . ARG A 1 88 ? -9.771 -2.362 -3.604 1.00 98.19 88 ARG A C 1
ATOM 668 O O . ARG A 1 88 ? -9.504 -1.704 -4.600 1.00 98.19 88 ARG A O 1
ATOM 675 N N . LEU A 1 89 ? -8.988 -2.391 -2.522 1.00 98.50 89 LEU A N 1
ATOM 676 C CA . LEU A 1 89 ? -7.708 -1.679 -2.470 1.00 98.50 89 LEU A CA 1
ATOM 677 C C . LEU A 1 89 ? -6.712 -2.299 -3.452 1.00 98.50 89 LEU A C 1
ATOM 679 O O . LEU A 1 89 ? -6.122 -1.575 -4.243 1.00 98.50 89 LEU A O 1
ATOM 683 N N . LEU A 1 90 ? -6.554 -3.628 -3.431 1.00 98.25 90 LEU A N 1
ATOM 684 C CA . LEU A 1 90 ? -5.662 -4.324 -4.365 1.00 98.25 90 LEU A CA 1
ATOM 685 C C . LEU A 1 90 ? -6.083 -4.100 -5.819 1.00 98.25 90 LEU A C 1
ATOM 687 O O . LEU A 1 90 ? -5.249 -3.814 -6.665 1.00 98.25 90 LEU A O 1
ATOM 691 N N . GLU A 1 91 ? -7.381 -4.168 -6.101 1.00 97.88 91 GLU A N 1
ATOM 692 C CA . GLU A 1 91 ? -7.912 -3.918 -7.442 1.00 97.88 91 GLU A CA 1
ATOM 693 C C . GLU A 1 91 ? -7.549 -2.521 -7.953 1.00 97.88 91 GLU A C 1
ATOM 695 O O . GLU A 1 91 ? -6.919 -2.393 -8.997 1.00 97.88 91 GLU A O 1
ATOM 700 N N . VAL A 1 92 ? -7.832 -1.484 -7.166 1.00 97.00 92 VAL A N 1
ATOM 701 C CA . VAL A 1 92 ? -7.511 -0.098 -7.526 1.00 97.00 92 VAL A CA 1
ATOM 702 C C . VAL A 1 92 ? -6.007 0.120 -7.705 1.00 97.00 92 VAL A C 1
ATOM 704 O O . VAL A 1 92 ? -5.579 0.817 -8.621 1.00 97.00 92 VAL A O 1
ATOM 707 N N . VAL A 1 93 ? -5.178 -0.471 -6.846 1.00 97.12 93 VAL A N 1
ATOM 708 C CA . VAL A 1 93 ? -3.717 -0.359 -6.955 1.00 97.12 93 VAL A CA 1
ATOM 709 C C . VAL A 1 93 ? -3.227 -1.007 -8.253 1.00 97.12 93 VAL A C 1
ATOM 711 O O . VAL A 1 93 ? -2.400 -0.418 -8.950 1.00 97.12 93 VAL A O 1
ATOM 714 N N . ALA A 1 94 ? -3.767 -2.178 -8.600 1.00 97.06 94 ALA A N 1
ATOM 715 C CA . ALA A 1 94 ? -3.466 -2.887 -9.839 1.00 97.06 94 ALA A CA 1
ATOM 716 C C . ALA A 1 94 ? -4.009 -2.184 -11.097 1.00 97.06 94 ALA A C 1
ATOM 718 O O . A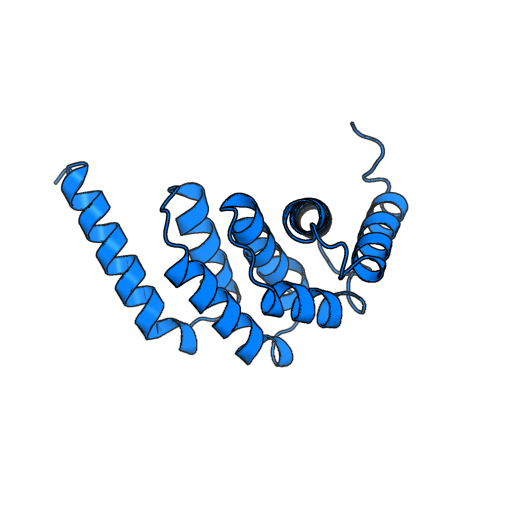LA A 1 94 ? -3.530 -2.468 -12.188 1.00 97.06 94 ALA A O 1
ATOM 719 N N . GLU A 1 95 ? -4.967 -1.263 -10.971 1.00 95.62 95 GLU A N 1
ATOM 720 C CA . GLU A 1 95 ? -5.445 -0.405 -12.065 1.00 95.62 95 GLU A CA 1
ATOM 721 C C . GLU A 1 95 ? -4.590 0.863 -12.232 1.00 95.62 95 GLU A C 1
ATOM 723 O O . GLU A 1 95 ? -4.291 1.284 -13.353 1.00 95.62 95 GLU A O 1
ATOM 728 N N . VAL A 1 96 ? -4.182 1.484 -11.119 1.00 94.38 96 VAL A N 1
ATOM 729 C CA . VAL A 1 96 ? -3.523 2.800 -11.117 1.00 94.38 96 VAL A CA 1
ATOM 730 C C . VAL A 1 96 ? -2.018 2.701 -11.368 1.00 94.38 96 VAL A C 1
ATOM 732 O O . VAL A 1 96 ? -1.469 3.489 -12.141 1.00 94.38 96 VAL A O 1
ATOM 735 N N . LEU A 1 97 ? -1.334 1.741 -10.741 1.00 94.50 97 LEU A N 1
ATOM 736 C CA . LEU A 1 97 ? 0.125 1.648 -10.810 1.00 94.50 97 LEU A CA 1
ATOM 737 C C . LEU A 1 97 ? 0.721 1.145 -12.131 1.00 94.50 97 LEU A C 1
ATOM 739 O O . LEU A 1 97 ? 1.836 1.582 -12.411 1.00 94.50 97 LEU A O 1
ATOM 743 N N . PRO A 1 98 ? 0.077 0.303 -12.971 1.00 92.31 98 PRO A N 1
ATOM 744 C CA . PRO A 1 98 ? 0.686 -0.191 -14.211 1.00 92.31 98 PRO A CA 1
ATOM 745 C C . PRO A 1 98 ? 1.316 0.886 -15.098 1.00 92.31 98 PRO A C 1
ATOM 747 O O . PRO A 1 98 ? 2.369 0.670 -15.695 1.00 92.31 98 PRO A O 1
ATOM 750 N N . HIS A 1 99 ? 0.709 2.071 -15.151 1.00 87.25 99 HIS A N 1
ATOM 751 C CA . HIS A 1 99 ? 1.169 3.188 -15.979 1.00 87.25 99 HIS A CA 1
ATOM 752 C C . HIS A 1 99 ? 2.351 3.957 -15.367 1.00 87.25 99 HIS A C 1
ATOM 754 O O . HIS A 1 99 ? 3.001 4.743 -16.052 1.00 87.25 99 HIS A O 1
ATOM 760 N N . THR A 1 100 ? 2.638 3.743 -14.081 1.00 88.75 100 THR A N 1
ATOM 761 C CA . THR A 1 100 ? 3.638 4.484 -13.301 1.00 88.75 100 THR A CA 1
ATOM 762 C C . THR A 1 100 ? 4.630 3.575 -12.572 1.00 88.75 100 THR A C 1
ATOM 764 O O . THR A 1 100 ? 5.444 4.083 -11.805 1.00 88.75 100 THR A O 1
ATOM 767 N N . VAL A 1 101 ? 4.644 2.261 -12.851 1.00 91.81 101 VAL A N 1
ATOM 768 C CA . VAL A 1 101 ? 5.566 1.284 -12.228 1.00 91.81 101 VAL A CA 1
ATOM 769 C C . VAL A 1 101 ? 7.027 1.733 -12.326 1.00 91.81 101 VAL A C 1
ATOM 771 O O . VAL A 1 101 ? 7.753 1.685 -11.340 1.00 91.81 101 VAL A O 1
ATOM 774 N N . ARG A 1 102 ? 7.460 2.284 -13.465 1.00 91.81 102 ARG A N 1
ATOM 775 C CA . ARG A 1 102 ? 8.832 2.809 -13.621 1.00 91.81 102 ARG A CA 1
ATOM 776 C C . ARG A 1 102 ? 9.176 3.957 -12.666 1.00 91.81 102 ARG A C 1
ATOM 778 O O . ARG A 1 102 ? 10.343 4.189 -12.384 1.00 91.81 102 ARG A O 1
ATOM 785 N N . GLY A 1 103 ? 8.168 4.687 -12.194 1.00 92.44 103 GLY A N 1
ATOM 786 C CA . GLY A 1 103 ? 8.316 5.817 -11.279 1.00 92.44 103 GLY A CA 1
ATOM 787 C C . GLY A 1 103 ? 8.217 5.448 -9.798 1.00 92.44 103 GLY A C 1
ATOM 788 O O . GLY A 1 103 ? 8.444 6.321 -8.961 1.00 92.44 103 GLY A O 1
ATOM 789 N N . VAL A 1 104 ? 7.873 4.201 -9.446 1.00 95.56 104 VAL A N 1
ATOM 790 C CA . VAL A 1 104 ? 7.901 3.768 -8.040 1.00 95.56 104 VAL A CA 1
ATOM 791 C C . VAL A 1 104 ? 9.341 3.621 -7.558 1.00 95.56 104 VAL A C 1
ATOM 793 O O . VAL A 1 104 ? 10.223 3.252 -8.335 1.00 95.56 104 VAL A O 1
ATOM 796 N N . THR A 1 105 ? 9.598 3.888 -6.279 1.00 95.94 105 THR A N 1
ATOM 797 C CA . THR A 1 105 ? 10.928 3.661 -5.686 1.00 95.94 105 THR A CA 1
ATOM 798 C C . THR A 1 105 ? 11.239 2.165 -5.594 1.00 95.94 105 THR A C 1
ATOM 800 O O . THR A 1 105 ? 10.320 1.347 -5.580 1.00 95.94 105 THR A O 1
ATOM 803 N N . ASP A 1 106 ? 12.515 1.791 -5.481 1.00 96.69 106 ASP A N 1
ATOM 804 C CA . ASP A 1 106 ? 12.912 0.379 -5.327 1.00 96.69 106 ASP A CA 1
ATOM 805 C C . ASP A 1 106 ? 12.287 -0.250 -4.079 1.00 96.69 106 ASP A C 1
ATOM 807 O O . ASP A 1 106 ? 11.765 -1.362 -4.120 1.00 96.69 106 ASP A O 1
ATOM 811 N N . TRP A 1 107 ? 12.241 0.514 -2.984 1.00 96.25 107 TRP A N 1
ATOM 812 C CA . TRP A 1 107 ? 11.544 0.103 -1.771 1.00 96.25 107 TRP A CA 1
ATOM 813 C C . TRP A 1 107 ? 10.056 -0.169 -2.033 1.00 96.25 107 TRP A C 1
ATOM 815 O O . TRP A 1 107 ? 9.554 -1.229 -1.662 1.00 96.25 107 TRP A O 1
ATOM 825 N N . SER A 1 108 ? 9.364 0.747 -2.719 1.00 97.81 108 SER A N 1
ATOM 826 C CA . SER A 1 108 ? 7.936 0.605 -3.034 1.00 97.81 108 SER A CA 1
ATOM 827 C C . SER A 1 108 ? 7.680 -0.598 -3.935 1.00 97.81 108 SER A C 1
ATOM 829 O O . SER A 1 108 ? 6.710 -1.325 -3.733 1.00 97.81 108 SER A O 1
ATOM 831 N N . LEU A 1 109 ? 8.569 -0.846 -4.899 1.00 97.94 109 LEU A N 1
ATOM 832 C CA . LEU A 1 109 ? 8.498 -1.996 -5.790 1.00 97.94 109 LEU A CA 1
ATOM 833 C C . LEU A 1 109 ? 8.601 -3.313 -5.010 1.00 97.94 109 LEU A C 1
ATOM 835 O O . LEU A 1 109 ? 7.714 -4.161 -5.119 1.00 97.94 109 LEU A O 1
ATOM 839 N N . CYS A 1 110 ? 9.624 -3.456 -4.164 1.00 97.00 110 CYS A N 1
ATOM 840 C CA . CYS A 1 110 ? 9.797 -4.625 -3.299 1.00 97.00 110 CYS A CA 1
ATOM 841 C C . CYS A 1 110 ? 8.603 -4.813 -2.351 1.00 97.00 110 CYS A C 1
ATOM 843 O O . CYS A 1 110 ? 8.086 -5.926 -2.201 1.00 97.00 110 CYS A O 1
ATOM 845 N N . ALA A 1 111 ? 8.126 -3.720 -1.749 1.00 98.00 111 ALA A N 1
ATOM 846 C CA . ALA A 1 111 ? 6.977 -3.723 -0.854 1.00 98.00 111 ALA A CA 1
ATOM 847 C C . ALA A 1 111 ? 5.708 -4.209 -1.569 1.00 98.00 111 ALA A C 1
ATOM 849 O O . ALA A 1 111 ? 5.007 -5.078 -1.046 1.00 98.00 111 ALA A O 1
ATOM 850 N N . LEU A 1 112 ? 5.431 -3.721 -2.780 1.00 98.12 112 LEU A N 1
ATOM 851 C CA . LEU A 1 112 ? 4.288 -4.144 -3.588 1.00 98.12 112 LEU A CA 1
ATOM 852 C C . LEU A 1 112 ? 4.393 -5.618 -3.992 1.00 98.12 112 LEU A C 1
ATOM 854 O O . LEU A 1 112 ? 3.434 -6.361 -3.785 1.00 98.12 112 LEU A O 1
ATOM 858 N N . VAL A 1 113 ? 5.547 -6.073 -4.495 1.00 97.50 113 VAL A N 1
ATOM 859 C CA . VAL A 1 113 ? 5.753 -7.484 -4.875 1.00 97.50 113 VAL A CA 1
ATOM 860 C C . VAL A 1 113 ? 5.455 -8.410 -3.697 1.00 97.50 113 VAL A C 1
ATOM 862 O O . VAL A 1 113 ? 4.634 -9.324 -3.822 1.00 97.50 113 VAL A O 1
ATOM 865 N N . TRP A 1 114 ? 6.069 -8.151 -2.540 1.00 97.81 114 TRP A N 1
ATOM 866 C CA . TRP A 1 114 ? 5.871 -8.968 -1.343 1.00 97.81 114 TRP A CA 1
ATOM 867 C C . TRP A 1 114 ? 4.413 -8.947 -0.869 1.00 97.81 114 TRP A C 1
ATOM 869 O O . TRP A 1 114 ? 3.832 -9.988 -0.553 1.00 97.81 114 TRP A O 1
ATOM 879 N N . SER A 1 115 ? 3.791 -7.769 -0.874 1.00 98.44 115 SER A N 1
ATOM 880 C CA . SER A 1 115 ? 2.418 -7.595 -0.395 1.00 98.44 115 SER A CA 1
ATOM 881 C C . SER A 1 115 ? 1.406 -8.324 -1.262 1.00 98.44 115 SER A C 1
ATOM 883 O O . SER A 1 115 ? 0.512 -8.987 -0.738 1.00 98.44 115 SER A O 1
ATOM 885 N N . TYR A 1 116 ? 1.568 -8.266 -2.585 1.00 97.56 116 TYR A N 1
ATOM 886 C CA . TYR A 1 116 ? 0.709 -8.999 -3.507 1.00 97.56 116 TYR A CA 1
ATOM 887 C C . TYR A 1 116 ? 0.927 -10.506 -3.413 1.00 97.56 116 TYR A C 1
ATOM 889 O O . TYR A 1 116 ? -0.047 -11.244 -3.438 1.00 97.56 116 TYR A O 1
ATOM 897 N N . VAL A 1 117 ? 2.159 -10.990 -3.224 1.00 95.75 117 VAL A N 1
ATOM 898 C CA . VAL A 1 117 ? 2.388 -12.421 -2.944 1.00 95.75 117 VAL A CA 1
ATOM 899 C C . VAL A 1 117 ? 1.616 -12.876 -1.700 1.00 95.75 117 VAL A C 1
ATOM 901 O O . VAL A 1 117 ? 1.061 -13.973 -1.695 1.00 95.75 117 VAL A O 1
ATOM 904 N N . LYS A 1 118 ? 1.547 -12.034 -0.663 1.00 97.00 118 LYS A N 1
ATOM 905 C CA . LYS A 1 118 ? 0.879 -12.366 0.600 1.00 97.00 118 LYS A CA 1
ATOM 906 C C . LYS A 1 118 ? -0.648 -12.231 0.552 1.00 97.00 118 LYS A C 1
ATOM 908 O O . LYS A 1 118 ? -1.339 -13.020 1.193 1.00 97.00 118 LYS A O 1
ATOM 913 N N . LEU A 1 119 ? -1.180 -11.237 -0.161 1.00 96.81 119 LEU A N 1
ATOM 914 C CA . LEU A 1 119 ? -2.611 -10.908 -0.159 1.00 96.81 119 LEU A CA 1
ATOM 915 C C . LEU A 1 119 ? -3.392 -11.461 -1.369 1.00 96.81 119 LEU A C 1
ATOM 917 O O . LEU A 1 119 ? -4.581 -11.763 -1.235 1.00 96.81 119 LEU A O 1
ATOM 921 N N . ASP A 1 120 ? -2.759 -11.617 -2.536 1.00 94.38 120 ASP A N 1
ATOM 922 C CA . ASP A 1 120 ? -3.367 -12.122 -3.784 1.00 94.38 120 ASP A CA 1
ATOM 923 C C . ASP A 1 120 ? -3.329 -13.661 -3.857 1.00 94.38 120 ASP A C 1
ATOM 925 O O . ASP A 1 120 ? -2.806 -14.268 -4.794 1.00 94.38 120 ASP A O 1
ATOM 929 N N . THR A 1 121 ? -3.845 -14.320 -2.817 1.00 91.69 121 THR A N 1
ATOM 930 C CA . THR A 1 121 ? -3.836 -15.790 -2.696 1.00 91.69 121 THR A CA 1
ATOM 931 C C . THR A 1 121 ? -4.678 -16.496 -3.763 1.00 91.69 121 THR A C 1
ATOM 933 O O . THR A 1 121 ? -4.370 -17.624 -4.143 1.00 91.69 121 THR A O 1
ATOM 936 N N . ASP A 1 122 ? -5.703 -15.820 -4.281 1.00 92.56 122 ASP A N 1
ATOM 937 C CA . ASP A 1 122 ? -6.558 -16.239 -5.394 1.00 92.56 122 ASP A CA 1
ATOM 938 C C . ASP A 1 122 ? -5.956 -15.934 -6.775 1.00 92.56 122 ASP A C 1
ATOM 940 O O . ASP A 1 122 ? -6.521 -16.340 -7.789 1.00 92.56 122 ASP A O 1
ATOM 944 N N . ARG A 1 123 ? -4.780 -15.289 -6.825 1.00 90.44 123 ARG A N 1
ATOM 945 C CA . ARG A 1 123 ? -4.041 -14.948 -8.053 1.00 90.44 123 ARG A CA 1
ATOM 946 C C . ARG A 1 123 ? -4.861 -14.103 -9.037 1.00 90.44 123 ARG A C 1
ATOM 948 O O . ARG A 1 123 ? -4.665 -14.204 -10.250 1.00 90.44 123 ARG A O 1
ATOM 955 N N . ALA A 1 124 ? -5.752 -13.263 -8.519 1.00 94.69 124 ALA A N 1
ATOM 956 C CA . ALA A 1 124 ? -6.614 -12.386 -9.297 1.00 94.69 124 ALA A CA 1
ATOM 957 C C . ALA A 1 124 ? -5.823 -11.279 -10.019 1.00 94.69 124 ALA A C 1
ATOM 959 O O . ALA A 1 124 ? -6.238 -10.829 -11.085 1.00 94.69 124 ALA A O 1
ATOM 960 N N . TYR A 1 125 ? -4.660 -10.877 -9.494 1.00 96.00 125 TYR A N 1
ATOM 961 C CA . TYR A 1 125 ? -3.857 -9.761 -10.015 1.00 96.00 125 TYR A CA 1
ATOM 962 C C . TYR A 1 125 ? -2.569 -10.232 -10.707 1.00 96.00 125 TYR A C 1
ATOM 964 O O . TYR A 1 125 ? -1.524 -9.581 -10.647 1.00 96.00 125 TYR A O 1
ATOM 972 N N . GLY A 1 126 ? -2.629 -11.387 -11.380 1.00 94.50 126 GLY A N 1
ATOM 973 C CA . GLY A 1 126 ? -1.463 -12.045 -11.975 1.00 94.50 126 GLY A CA 1
ATOM 974 C C . GLY A 1 126 ? -0.687 -11.204 -12.998 1.00 94.50 126 GLY A C 1
ATOM 975 O O . GLY A 1 126 ? 0.540 -11.275 -13.013 1.00 94.50 126 GLY A O 1
ATOM 976 N N . GLU A 1 127 ? -1.365 -10.402 -13.824 1.00 95.25 127 GLU A N 1
ATOM 977 C CA . GLU A 1 127 ? -0.699 -9.523 -14.801 1.00 95.25 127 GLU A CA 1
ATOM 978 C C . GLU A 1 127 ? 0.073 -8.397 -14.114 1.00 95.25 127 GLU A C 1
ATOM 980 O O . GLU A 1 127 ? 1.267 -8.232 -14.348 1.00 95.25 127 GLU A O 1
ATOM 985 N N . PHE A 1 128 ? -0.569 -7.695 -13.179 1.00 96.81 128 PHE A N 1
ATOM 986 C CA . PHE A 1 128 ? 0.093 -6.649 -12.408 1.00 96.81 128 PHE A CA 1
ATOM 987 C C . PHE A 1 128 ? 1.304 -7.194 -11.637 1.00 96.81 128 PHE A C 1
ATOM 989 O O . PHE A 1 128 ? 2.383 -6.606 -11.656 1.00 96.81 128 PHE A O 1
ATOM 996 N N . ARG A 1 129 ? 1.178 -8.384 -11.035 1.00 96.06 129 ARG A N 1
ATOM 997 C CA . ARG A 1 129 ? 2.302 -9.061 -10.372 1.00 96.06 129 ARG A CA 1
ATOM 998 C C . ARG A 1 129 ? 3.454 -9.368 -11.327 1.00 96.06 129 ARG A C 1
ATOM 1000 O O . ARG A 1 129 ? 4.605 -9.168 -10.946 1.00 96.06 129 ARG A O 1
ATOM 1007 N N . ARG A 1 130 ? 3.172 -9.840 -12.548 1.00 95.38 130 ARG A N 1
ATOM 1008 C CA . ARG A 1 130 ? 4.207 -10.053 -13.575 1.00 95.38 130 ARG A CA 1
ATOM 1009 C C . ARG A 1 130 ? 4.910 -8.752 -13.928 1.00 95.38 130 ARG A C 1
ATOM 1011 O O . ARG A 1 130 ? 6.128 -8.758 -14.037 1.00 95.38 130 ARG A O 1
ATOM 1018 N N . GLN A 1 131 ? 4.170 -7.656 -14.056 1.00 96.62 131 GLN A N 1
ATOM 1019 C CA . GLN A 1 131 ? 4.745 -6.352 -14.360 1.00 96.62 131 GLN A CA 1
ATOM 1020 C C . GLN A 1 131 ? 5.679 -5.857 -13.249 1.00 96.62 131 GLN A C 1
ATOM 1022 O O . GLN A 1 131 ? 6.788 -5.418 -13.541 1.00 96.62 131 GLN A O 1
ATOM 1027 N N . LEU A 1 132 ? 5.268 -5.972 -11.981 1.00 96.69 132 LEU A N 1
ATOM 1028 C CA . LEU A 1 132 ? 6.126 -5.623 -10.845 1.00 96.69 132 LEU A CA 1
ATOM 1029 C C . LEU A 1 132 ? 7.407 -6.469 -10.832 1.00 96.69 132 LEU A C 1
ATOM 1031 O O . LEU A 1 132 ? 8.500 -5.942 -10.672 1.00 96.69 132 LEU A O 1
ATOM 1035 N N . VAL A 1 133 ? 7.283 -7.781 -11.042 1.00 95.44 133 VAL A N 1
ATOM 1036 C CA . VAL A 1 133 ? 8.435 -8.694 -11.087 1.00 95.44 133 VAL A CA 1
ATOM 1037 C C . VAL A 1 133 ? 9.347 -8.394 -12.283 1.00 95.44 133 VAL A C 1
ATOM 1039 O O . VAL A 1 133 ? 10.563 -8.395 -12.136 1.00 95.44 133 VAL A O 1
ATOM 1042 N N . ALA A 1 134 ? 8.789 -8.085 -13.453 1.00 95.50 134 ALA A N 1
ATOM 1043 C CA . ALA A 1 134 ? 9.569 -7.679 -14.618 1.00 95.50 134 ALA A CA 1
ATOM 1044 C C . ALA A 1 134 ? 10.357 -6.388 -14.351 1.00 95.50 134 ALA A C 1
ATOM 1046 O O . ALA A 1 134 ? 11.518 -6.295 -14.740 1.00 95.50 134 ALA A O 1
ATOM 1047 N N . GLU A 1 135 ? 9.760 -5.422 -13.649 1.00 96.56 135 GLU A N 1
ATOM 1048 C CA . GLU A 1 135 ? 10.458 -4.204 -13.234 1.00 96.56 135 GLU A CA 1
ATOM 1049 C C . GLU A 1 135 ? 11.588 -4.502 -12.232 1.00 96.56 135 GLU A C 1
ATOM 1051 O O . GLU A 1 135 ? 12.656 -3.906 -12.336 1.00 96.56 135 GLU A O 1
ATOM 1056 N N . VAL A 1 136 ? 11.403 -5.454 -11.306 1.00 96.12 136 VAL A N 1
ATOM 1057 C CA . VAL A 1 136 ? 12.467 -5.894 -10.376 1.00 96.12 136 VAL A CA 1
ATOM 1058 C C . VAL A 1 136 ? 13.688 -6.393 -11.151 1.00 96.12 136 VAL A C 1
ATOM 1060 O O . VAL A 1 136 ? 14.800 -5.935 -10.888 1.00 96.12 136 VAL A O 1
ATOM 1063 N N . PHE A 1 137 ? 13.477 -7.268 -12.139 1.00 95.38 137 PHE A N 1
ATOM 1064 C CA . PHE A 1 137 ? 14.546 -7.771 -13.008 1.00 95.38 137 PHE A CA 1
ATOM 1065 C C . PHE A 1 137 ? 15.177 -6.664 -13.854 1.00 95.38 137 PHE A C 1
ATOM 1067 O O . PHE A 1 137 ? 16.394 -6.603 -14.001 1.00 95.38 137 PHE A O 1
ATOM 1074 N N . LEU A 1 138 ? 14.360 -5.755 -14.391 1.00 95.25 138 LEU A N 1
ATOM 1075 C CA . LEU A 1 138 ? 14.843 -4.633 -15.195 1.00 95.25 138 LEU A CA 1
ATOM 1076 C C . LEU A 1 138 ? 15.769 -3.705 -14.395 1.00 95.25 138 LEU A C 1
ATOM 1078 O O . LEU A 1 138 ? 16.702 -3.140 -14.962 1.00 95.25 138 LEU A O 1
ATOM 1082 N N . ARG A 1 139 ? 15.538 -3.567 -13.085 1.00 95.44 139 ARG A N 1
ATOM 1083 C CA . ARG A 1 139 ? 16.383 -2.782 -12.173 1.00 95.44 139 ARG A CA 1
ATOM 1084 C C . ARG A 1 139 ? 17.562 -3.565 -11.588 1.00 95.44 139 ARG A C 1
ATOM 1086 O O . ARG A 1 139 ? 18.364 -2.975 -10.871 1.00 95.44 139 ARG A O 1
ATOM 1093 N N . GLY A 1 140 ? 17.677 -4.866 -11.868 1.00 94.38 140 GLY A N 1
ATOM 1094 C CA . GLY A 1 140 ? 18.713 -5.732 -11.297 1.00 94.38 140 GLY A CA 1
ATOM 1095 C C . GLY A 1 140 ? 18.589 -5.926 -9.781 1.00 94.38 140 GLY A C 1
ATOM 1096 O O . GLY A 1 140 ? 19.591 -6.155 -9.104 1.00 94.38 140 GLY A O 1
ATOM 1097 N N . LEU A 1 141 ? 17.376 -5.798 -9.229 1.00 90.56 141 LEU A N 1
ATOM 1098 C CA . LEU A 1 141 ? 17.109 -5.936 -7.790 1.00 90.56 141 LEU A CA 1
ATOM 1099 C C . LEU A 1 141 ? 16.983 -7.405 -7.342 1.00 90.56 141 LEU A C 1
ATOM 1101 O O . LEU A 1 141 ? 16.842 -7.683 -6.155 1.00 90.56 141 LEU A O 1
ATOM 1105 N N . ASP A 1 142 ? 17.031 -8.347 -8.280 1.00 82.69 142 ASP A N 1
ATOM 1106 C CA . ASP A 1 142 ? 17.040 -9.794 -8.058 1.00 82.69 142 ASP A CA 1
ATOM 1107 C C . ASP A 1 142 ? 18.435 -10.352 -7.724 1.00 82.69 142 ASP A C 1
ATOM 1109 O O . ASP A 1 142 ? 18.549 -11.464 -7.214 1.00 82.69 142 ASP A O 1
ATOM 1113 N N . ALA A 1 143 ? 19.498 -9.578 -7.965 1.00 64.56 143 ALA A N 1
ATOM 1114 C CA . ALA A 1 143 ? 20.886 -10.033 -7.864 1.00 64.56 143 ALA A CA 1
ATOM 1115 C C . ALA A 1 143 ? 21.459 -10.080 -6.428 1.00 64.56 143 ALA A C 1
ATOM 1117 O O . ALA A 1 143 ? 22.672 -10.216 -6.255 1.00 64.56 143 ALA A O 1
ATOM 1118 N N . GLN A 1 144 ? 20.624 -9.967 -5.392 1.00 50.50 144 GLN A N 1
ATOM 1119 C CA . GLN A 1 144 ? 21.039 -10.063 -3.987 1.00 50.50 144 GLN A CA 1
ATOM 1120 C C . GLN A 1 144 ? 19.995 -10.824 -3.155 1.00 50.50 144 GLN A C 1
ATOM 1122 O O . GLN A 1 144 ? 19.163 -10.220 -2.477 1.00 50.50 144 GLN A O 1
ATOM 1127 N N . ALA A 1 145 ? 20.051 -12.155 -3.202 1.00 43.69 145 ALA A N 1
ATOM 1128 C CA . ALA A 1 145 ? 19.421 -13.047 -2.229 1.00 43.69 145 ALA A CA 1
ATOM 112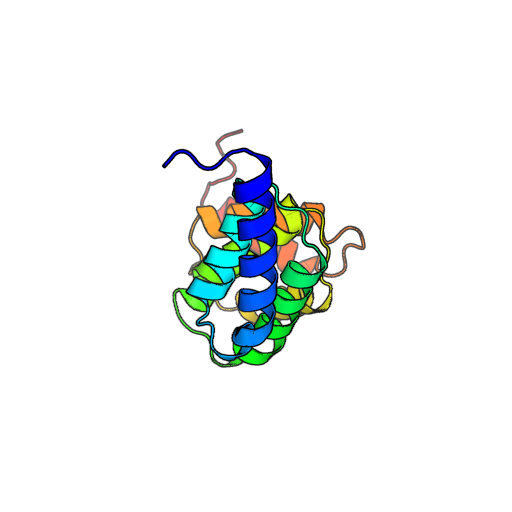9 C C . ALA A 1 145 ? 20.354 -14.221 -1.922 1.00 43.69 145 ALA A C 1
ATOM 1131 O O . ALA A 1 145 ? 20.920 -14.783 -2.887 1.00 43.69 145 ALA A O 1
#

Radius of gyration: 16.1 Å; chains: 1; bounding box: 35×31×50 Å

Organism: NCBI:txid73915

Foldseek 3Di:
DDQDPVRVVVVVVVVLVVCLVCLLVDDLQRLLVVLVVCLVVVPLDLVSLLSSLVSCLVCVVVDDQCSLQPSLLSSLLSCLSSVRADPSSLVVNLVPCLVPLVVHDPVSLVSNLSSCVRRVPVCPSVVSNVSSVVVCVVVVVVVPD

pLDDT: mean 93.22, std 9.99, range [43.69, 98.69]

Secondary structure (DSSP, 8-state):
-PPPHHHHHHHHHHHHHHHHTTGGG--HHHHHHHHHHHHHTT---HHHHHHHHHHHHHHGGG--THIIIIIHHHHHHHHHHHT---HHHHHHHHHHGGGTGGGS-HHHHHHHHHHHHHH-TT-TTHHHHHHHHHHHHHTTTTS--